Protein AF-A0A534XWC6-F1 (afdb_monomer_lite)

Foldseek 3Di:
DVVVVVVVVVVVVVVVVVVVLCPDPNSLVVVVVVCVVVVPDDPPDRCVCVVVPCPVPPPPPPPPDDDPDDDPLLVQLVVQLVVLVPDDPVLSVVLCVLQVHPDSHSVSSSVQLVVLCVVLVASLLSVCCSRVNNVLSNQLCVVQHRPDHNVSSVVRGD

Radius of gyration: 30.11 Å; chains: 1; bounding box: 54×59×79 Å

Structure (mmCIF, N/CA/C/O backbone):
data_AF-A0A534XWC6-F1
#
_entry.id   AF-A0A534XWC6-F1
#
loop_
_atom_site.group_PDB
_atom_site.id
_atom_site.type_symbol
_atom_site.label_atom_id
_atom_site.label_alt_id
_atom_site.label_comp_id
_atom_site.label_asym_id
_atom_site.label_entity_id
_atom_site.label_seq_id
_atom_site.pdbx_PDB_ins_code
_atom_site.Cartn_x
_atom_site.Cartn_y
_atom_site.Cartn_z
_atom_site.occupancy
_atom_site.B_iso_or_equiv
_atom_site.auth_seq_id
_atom_site.auth_comp_id
_atom_site.auth_asym_id
_atom_site.auth_atom_id
_atom_site.pdbx_PDB_model_num
ATOM 1 N N . MET A 1 1 ? 12.634 -41.604 -62.484 1.00 58.41 1 MET A N 1
ATOM 2 C CA . MET A 1 1 ? 11.997 -41.350 -61.167 1.00 58.41 1 MET A CA 1
ATOM 3 C C . MET A 1 1 ? 12.895 -41.653 -59.957 1.00 58.41 1 MET A C 1
ATOM 5 O O . MET A 1 1 ? 12.943 -40.823 -59.062 1.00 58.41 1 MET A O 1
ATOM 9 N N . ARG A 1 2 ? 13.667 -42.758 -59.920 1.00 68.75 2 ARG A N 1
ATOM 10 C CA . ARG A 1 2 ? 14.588 -43.092 -58.799 1.00 68.75 2 ARG A CA 1
ATOM 11 C C . ARG A 1 2 ? 15.623 -42.005 -58.445 1.00 68.75 2 ARG A C 1
ATOM 13 O O . ARG A 1 2 ? 15.817 -41.724 -57.271 1.00 68.75 2 ARG A O 1
ATOM 20 N N . ARG A 1 3 ? 16.253 -41.367 -59.442 1.00 71.06 3 ARG A N 1
ATOM 21 C CA . ARG A 1 3 ? 17.263 -40.309 -59.212 1.00 71.06 3 ARG A CA 1
ATOM 22 C C . ARG A 1 3 ? 16.679 -39.038 -58.584 1.00 71.06 3 ARG A C 1
ATOM 24 O O . ARG A 1 3 ? 17.297 -38.468 -57.701 1.00 71.06 3 ARG A O 1
ATOM 31 N N . VAL A 1 4 ? 15.473 -38.636 -58.994 1.00 74.56 4 VAL A N 1
ATOM 32 C CA . VAL A 1 4 ? 14.777 -37.464 -58.425 1.00 74.56 4 VAL A CA 1
ATOM 33 C C . VAL A 1 4 ? 14.404 -37.717 -56.965 1.00 74.56 4 VAL A C 1
ATOM 35 O O . VAL A 1 4 ? 14.615 -36.855 -56.123 1.00 74.56 4 VAL A O 1
ATOM 38 N N . ARG A 1 5 ? 13.939 -38.931 -56.646 1.00 78.00 5 ARG A N 1
ATOM 39 C CA . ARG A 1 5 ? 13.659 -39.342 -55.266 1.00 78.00 5 ARG A CA 1
ATOM 40 C C . ARG A 1 5 ? 14.923 -39.346 -54.399 1.00 78.00 5 ARG A C 1
ATOM 42 O O . ARG A 1 5 ? 14.900 -38.782 -53.323 1.00 78.00 5 ARG A O 1
ATOM 49 N N . SER A 1 6 ? 16.043 -39.853 -54.918 1.00 78.75 6 SER A N 1
ATOM 50 C CA . SER A 1 6 ? 17.332 -39.822 -54.210 1.00 78.75 6 SER A CA 1
ATOM 51 C C . SER A 1 6 ? 17.857 -38.405 -53.947 1.00 78.75 6 SER A C 1
ATOM 53 O O . SER A 1 6 ? 18.494 -38.184 -52.923 1.00 78.75 6 SER A O 1
ATOM 55 N N . LEU A 1 7 ? 17.614 -37.451 -54.854 1.00 85.38 7 LEU A N 1
ATOM 56 C CA . LEU A 1 7 ? 17.985 -36.047 -54.648 1.00 85.38 7 LEU A CA 1
ATOM 57 C C . LEU A 1 7 ? 17.086 -35.370 -53.610 1.00 85.38 7 LEU A C 1
ATOM 59 O O . LEU A 1 7 ? 17.580 -34.603 -52.790 1.00 85.38 7 LEU A O 1
ATOM 63 N N . LEU A 1 8 ? 15.786 -35.678 -53.620 1.00 85.06 8 LEU A N 1
ATOM 64 C CA . LEU A 1 8 ? 14.850 -35.209 -52.599 1.00 85.06 8 LEU A CA 1
ATOM 65 C C . LEU A 1 8 ? 15.201 -35.781 -51.225 1.00 85.06 8 LEU A C 1
ATOM 67 O O . LEU A 1 8 ? 15.266 -35.020 -50.269 1.00 85.06 8 LEU A O 1
ATOM 71 N N . ASP A 1 9 ? 15.505 -37.076 -51.135 1.00 83.00 9 ASP A N 1
ATOM 72 C CA . ASP A 1 9 ? 15.910 -37.723 -49.884 1.00 83.00 9 ASP A CA 1
ATOM 73 C C . ASP A 1 9 ? 17.211 -37.110 -49.338 1.00 83.00 9 ASP A C 1
ATOM 75 O O . ASP A 1 9 ? 17.321 -36.857 -48.140 1.00 83.00 9 ASP A O 1
ATOM 79 N N . LEU A 1 10 ? 18.171 -36.782 -50.213 1.00 87.06 10 LEU A N 1
ATOM 80 C CA . LEU A 1 10 ? 19.401 -36.083 -49.832 1.00 87.06 10 LEU A CA 1
ATOM 81 C C . LEU A 1 10 ? 19.124 -34.649 -49.351 1.00 87.06 10 LEU A C 1
ATOM 83 O O . LEU A 1 10 ? 19.687 -34.216 -48.346 1.00 87.06 10 LEU A O 1
ATOM 87 N N . ALA A 1 11 ? 18.245 -33.918 -50.040 1.00 85.06 11 ALA A N 1
ATOM 88 C CA . ALA A 1 11 ? 17.850 -32.568 -49.650 1.00 85.06 11 ALA A CA 1
ATOM 89 C C . ALA A 1 11 ? 17.108 -32.561 -48.304 1.00 85.06 11 ALA A C 1
ATOM 91 O O . ALA A 1 11 ? 17.394 -31.722 -47.451 1.00 85.06 11 ALA A O 1
ATOM 92 N N . LEU A 1 12 ? 16.208 -33.522 -48.083 1.00 81.94 12 LEU A N 1
ATOM 93 C CA . LEU A 1 12 ? 15.509 -33.715 -46.814 1.00 81.94 12 LEU A CA 1
ATOM 94 C C . LEU A 1 12 ? 16.470 -34.104 -45.690 1.00 81.94 12 LEU A C 1
ATOM 96 O O . LEU A 1 12 ? 16.375 -33.540 -44.604 1.00 81.94 12 LEU A O 1
ATOM 100 N N . ALA A 1 13 ? 17.416 -35.013 -45.939 1.00 83.31 13 ALA A N 1
ATOM 101 C CA . ALA A 1 13 ? 18.436 -35.380 -44.960 1.00 83.31 13 ALA A CA 1
ATOM 102 C C . ALA A 1 13 ? 19.318 -34.177 -44.589 1.00 83.31 13 ALA A C 1
ATOM 104 O O . ALA A 1 13 ? 19.581 -33.939 -43.410 1.00 83.31 13 ALA A O 1
ATOM 105 N N . GLY A 1 14 ? 19.713 -33.372 -45.581 1.00 85.19 14 GLY A N 1
ATOM 106 C CA . GLY A 1 14 ? 20.444 -32.125 -45.364 1.00 85.19 14 GLY A CA 1
ATOM 107 C C . GLY A 1 14 ? 19.643 -31.104 -44.552 1.00 85.19 14 GLY A C 1
ATOM 108 O O . GLY A 1 14 ? 20.167 -30.538 -43.596 1.00 85.19 14 GLY A O 1
ATOM 109 N N . LEU A 1 15 ? 18.360 -30.912 -44.873 1.00 79.62 15 LEU A N 1
ATOM 110 C CA . LEU A 1 15 ? 17.452 -30.032 -44.128 1.00 79.62 15 LEU A CA 1
ATOM 111 C C . LEU A 1 15 ? 17.218 -30.514 -42.691 1.00 79.62 15 LEU A C 1
ATOM 113 O O . LEU A 1 15 ? 17.190 -29.696 -41.774 1.00 79.62 15 LEU A O 1
ATOM 117 N N . ALA A 1 16 ? 17.088 -31.823 -42.478 1.00 76.06 16 ALA A N 1
ATOM 118 C CA . ALA A 1 16 ? 16.918 -32.413 -41.154 1.00 76.06 16 ALA A CA 1
ATOM 119 C C . ALA A 1 16 ? 18.177 -32.237 -40.294 1.00 76.06 16 ALA A C 1
ATOM 121 O O . ALA A 1 16 ? 18.081 -31.847 -39.130 1.00 76.06 16 ALA A O 1
ATOM 122 N N . LEU A 1 17 ? 19.361 -32.451 -40.876 1.00 77.44 17 LEU A N 1
ATOM 123 C CA . LEU A 1 17 ? 20.635 -32.231 -40.194 1.00 77.44 17 LEU A CA 1
ATOM 124 C C . LEU A 1 17 ? 20.857 -30.744 -39.889 1.00 77.44 17 LEU A C 1
ATOM 126 O O . LEU A 1 17 ? 21.298 -30.395 -38.794 1.00 77.44 17 LEU A O 1
ATOM 130 N N . TRP A 1 18 ? 20.486 -29.865 -40.823 1.00 77.56 18 TRP A N 1
ATOM 131 C CA . TRP A 1 18 ? 20.497 -28.420 -40.618 1.00 77.56 18 TRP A CA 1
ATOM 132 C C . TRP A 1 18 ? 19.569 -28.003 -39.477 1.00 77.56 18 TRP A C 1
ATOM 134 O O . TRP A 1 18 ? 19.997 -27.265 -38.597 1.00 77.56 18 TRP A O 1
ATOM 144 N N . ALA A 1 19 ? 18.326 -28.491 -39.452 1.00 74.00 19 ALA A N 1
ATOM 145 C CA . ALA A 1 19 ? 17.368 -28.190 -38.392 1.00 74.00 19 ALA A CA 1
ATOM 146 C C . ALA A 1 19 ? 17.870 -28.682 -37.025 1.00 74.00 19 ALA A C 1
ATOM 148 O O . ALA A 1 19 ? 17.876 -27.917 -36.061 1.00 74.00 19 ALA A O 1
ATOM 149 N N . ALA A 1 20 ? 18.370 -29.919 -36.951 1.00 74.12 20 ALA A N 1
ATOM 150 C CA . ALA A 1 20 ? 18.956 -30.467 -35.731 1.00 74.12 20 ALA A CA 1
ATOM 151 C C . ALA A 1 20 ? 20.117 -29.596 -35.230 1.00 74.12 20 ALA A C 1
ATOM 153 O O . ALA A 1 20 ? 20.136 -29.196 -34.068 1.00 74.12 20 ALA A O 1
ATOM 154 N N . TRP A 1 21 ? 21.040 -29.217 -36.118 1.00 70.50 21 TRP A N 1
ATOM 155 C CA . TRP A 1 21 ? 22.141 -28.318 -35.776 1.00 70.50 21 TRP A CA 1
ATOM 156 C C . TRP A 1 21 ? 21.643 -26.937 -35.332 1.00 70.50 21 TRP A C 1
ATOM 158 O O . TRP A 1 21 ? 22.111 -26.389 -34.334 1.00 70.50 21 TRP A O 1
ATOM 168 N N . TYR A 1 22 ? 20.646 -26.389 -36.026 1.00 70.25 22 TYR A N 1
ATOM 169 C CA . TYR A 1 22 ? 20.083 -25.066 -35.781 1.00 70.25 22 TYR A CA 1
ATOM 170 C C . TYR A 1 22 ? 19.429 -24.937 -34.395 1.00 70.25 22 TYR A C 1
ATOM 172 O O . TYR A 1 22 ? 19.489 -23.855 -33.798 1.00 70.25 22 TYR A O 1
ATOM 180 N N . HIS A 1 23 ? 18.844 -26.023 -33.886 1.00 67.12 23 HIS A N 1
ATOM 181 C CA . HIS A 1 23 ? 18.215 -26.093 -32.565 1.00 67.12 23 HIS A CA 1
ATOM 182 C C . HIS A 1 23 ? 19.169 -26.528 -31.440 1.00 67.12 23 HIS A C 1
ATOM 184 O O . HIS A 1 23 ? 18.772 -26.521 -30.276 1.00 67.12 23 HIS A O 1
ATOM 190 N N . THR A 1 24 ? 20.430 -26.857 -31.741 1.00 72.69 24 THR A N 1
ATOM 191 C CA . THR A 1 24 ? 21.430 -27.151 -30.701 1.00 72.69 24 THR A CA 1
ATOM 192 C C . THR A 1 24 ? 22.077 -25.876 -30.145 1.00 72.69 24 THR A C 1
ATOM 194 O O . THR A 1 24 ? 22.272 -24.897 -30.878 1.00 72.69 24 THR A O 1
ATOM 197 N N . PRO A 1 25 ? 22.491 -25.873 -28.862 1.00 64.19 25 PRO A N 1
ATOM 198 C CA . PRO A 1 25 ? 23.202 -24.741 -28.265 1.00 64.19 25 PRO A CA 1
ATOM 199 C C . PRO A 1 25 ? 24.540 -24.447 -28.965 1.00 64.19 25 PRO A C 1
ATOM 201 O O . PRO A 1 25 ? 24.916 -23.283 -29.107 1.00 64.19 25 PRO A O 1
ATOM 204 N N . ALA A 1 26 ? 25.223 -25.476 -29.481 1.00 71.44 26 ALA A N 1
ATOM 205 C CA . ALA A 1 26 ? 26.450 -25.317 -30.264 1.00 71.44 26 ALA A CA 1
ATOM 206 C C . ALA A 1 26 ? 26.206 -24.530 -31.566 1.00 71.44 26 ALA A C 1
ATOM 208 O O . ALA A 1 26 ? 26.940 -23.587 -31.869 1.00 71.44 26 ALA A O 1
ATOM 209 N N . GLY A 1 27 ? 25.131 -24.843 -32.298 1.00 66.00 27 GLY A N 1
ATOM 210 C CA . GLY A 1 27 ? 24.745 -24.102 -33.500 1.00 66.00 27 GLY A CA 1
ATOM 211 C C . GLY A 1 27 ? 24.368 -22.643 -33.214 1.00 66.00 27 GLY A C 1
ATOM 212 O O . GLY A 1 27 ? 24.702 -21.751 -33.997 1.00 66.00 27 GLY A O 1
ATOM 213 N N . ALA A 1 28 ? 23.737 -22.367 -32.068 1.00 66.25 28 ALA A N 1
ATOM 214 C CA . ALA A 1 28 ? 23.417 -21.003 -31.647 1.00 66.25 28 ALA A CA 1
ATOM 215 C C . ALA A 1 28 ? 24.673 -20.157 -31.376 1.00 66.25 28 ALA A C 1
ATOM 217 O O . ALA A 1 28 ? 24.747 -19.017 -31.842 1.00 66.25 28 ALA A O 1
ATOM 218 N N . LEU A 1 29 ? 25.676 -20.723 -30.696 1.00 69.12 29 LEU A N 1
ATOM 219 C CA . LEU A 1 29 ? 26.953 -20.053 -30.425 1.00 69.12 29 LEU A CA 1
ATOM 220 C C . LEU A 1 29 ? 27.685 -19.678 -31.718 1.00 69.12 29 LEU A C 1
ATOM 222 O O . LEU A 1 29 ? 28.106 -18.532 -31.876 1.00 69.12 29 LEU A O 1
ATOM 226 N N . VAL A 1 30 ? 27.765 -20.603 -32.679 1.00 73.56 30 VAL A N 1
ATOM 227 C CA . VAL A 1 30 ? 28.415 -20.352 -33.976 1.00 73.56 30 VAL A CA 1
ATOM 228 C C . VAL A 1 30 ? 27.728 -19.214 -34.738 1.00 73.56 30 VAL A C 1
ATOM 230 O O . VAL A 1 30 ? 28.415 -18.352 -35.287 1.00 73.56 30 VAL A O 1
ATOM 233 N N . ARG A 1 31 ? 26.388 -19.141 -34.738 1.00 70.06 31 ARG A N 1
ATOM 234 C CA . ARG A 1 31 ? 25.643 -18.040 -35.384 1.00 70.06 31 ARG A CA 1
ATOM 235 C C . ARG A 1 31 ? 25.898 -16.686 -34.726 1.00 70.06 31 ARG A C 1
ATOM 237 O O . ARG A 1 31 ? 26.044 -15.691 -35.423 1.00 70.06 31 ARG A O 1
ATOM 244 N N . VAL A 1 32 ? 25.964 -16.636 -33.397 1.00 67.00 32 VAL A N 1
ATOM 245 C CA . VAL A 1 32 ? 26.224 -15.385 -32.663 1.00 67.00 32 VAL A CA 1
ATOM 246 C C . VAL A 1 32 ? 27.653 -14.895 -32.902 1.00 67.00 32 VAL A C 1
ATOM 248 O O . VAL A 1 32 ? 27.867 -13.703 -33.124 1.00 67.00 32 VAL A O 1
ATOM 251 N N . VAL A 1 33 ? 28.631 -15.805 -32.891 1.00 71.88 33 VAL A N 1
ATOM 252 C CA . VAL A 1 33 ? 30.038 -15.469 -33.148 1.00 71.88 33 VAL A CA 1
ATOM 253 C C . VAL A 1 33 ? 30.234 -15.027 -34.597 1.00 71.88 33 VAL A C 1
ATOM 255 O O . VAL A 1 33 ? 30.813 -13.970 -34.831 1.00 71.88 33 VAL A O 1
ATOM 258 N N . SER A 1 34 ? 29.695 -15.766 -35.569 1.00 70.19 34 SER A N 1
ATOM 259 C CA . SER A 1 34 ? 29.767 -15.379 -36.986 1.00 70.19 34 SER A CA 1
ATOM 260 C C . SER A 1 34 ? 29.053 -14.054 -37.257 1.00 70.19 34 SER A C 1
ATOM 262 O O . SER A 1 34 ? 29.628 -13.193 -37.915 1.00 70.19 34 SER A O 1
ATOM 264 N N . ALA A 1 35 ? 27.872 -13.816 -36.679 1.00 67.88 35 ALA A N 1
ATOM 265 C CA . ALA A 1 35 ? 27.178 -12.538 -36.831 1.00 67.88 35 ALA A CA 1
ATOM 266 C C . ALA A 1 35 ? 27.976 -11.352 -36.261 1.00 67.88 35 ALA A C 1
ATOM 268 O O . ALA A 1 35 ? 27.954 -10.264 -36.837 1.00 67.88 35 ALA A O 1
ATOM 269 N N . ARG A 1 36 ? 28.720 -11.561 -35.163 1.00 67.88 36 ARG A N 1
ATOM 270 C CA . ARG A 1 36 ? 29.650 -10.556 -34.625 1.00 67.88 36 ARG A CA 1
ATOM 271 C C . ARG A 1 36 ? 30.856 -10.320 -35.530 1.00 67.88 36 ARG A C 1
ATOM 273 O O . ARG A 1 36 ? 31.229 -9.168 -35.717 1.00 67.88 36 ARG A O 1
ATOM 280 N N . VAL A 1 37 ? 31.453 -11.377 -36.079 1.00 75.62 37 VAL A N 1
ATOM 281 C CA . VAL A 1 37 ? 32.652 -11.286 -36.933 1.00 75.62 37 VAL A CA 1
ATOM 282 C C . VAL A 1 37 ? 32.332 -10.655 -38.290 1.00 75.62 37 VAL A C 1
ATOM 284 O O . VAL A 1 37 ? 33.080 -9.805 -38.758 1.00 75.62 37 VAL A O 1
ATOM 287 N N . PHE A 1 38 ? 31.202 -11.012 -38.900 1.00 79.00 38 PHE A N 1
ATOM 288 C CA . PHE A 1 38 ? 30.777 -10.479 -40.199 1.00 79.00 38 PHE A CA 1
ATOM 289 C C . PHE A 1 38 ? 29.973 -9.173 -40.098 1.00 79.00 38 PHE A C 1
ATOM 291 O O . PHE A 1 38 ? 29.493 -8.667 -41.109 1.00 79.00 38 PHE A O 1
ATOM 298 N N . GLY A 1 39 ? 29.806 -8.616 -38.892 1.00 57.00 39 GLY A N 1
ATOM 299 C CA . GLY A 1 39 ? 29.131 -7.332 -38.676 1.00 57.00 39 GLY A CA 1
ATOM 300 C C . GLY A 1 39 ? 27.652 -7.305 -39.083 1.00 57.00 39 GLY A C 1
ATOM 301 O O . GLY A 1 39 ? 27.062 -6.230 -39.196 1.00 57.00 39 GLY A O 1
ATOM 302 N N . THR A 1 40 ? 27.031 -8.465 -39.304 1.00 61.75 40 THR A N 1
ATOM 303 C CA . THR A 1 40 ? 25.638 -8.569 -39.743 1.00 61.75 40 THR A CA 1
ATOM 304 C C . THR A 1 40 ? 24.702 -8.233 -38.587 1.00 61.75 40 THR A C 1
ATOM 306 O O . THR A 1 40 ? 24.510 -9.032 -37.668 1.00 61.75 40 T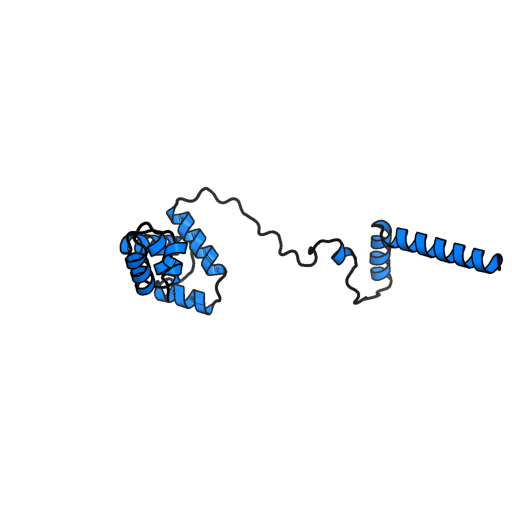HR A O 1
ATOM 309 N N . ARG A 1 41 ? 24.093 -7.046 -38.634 1.00 54.22 41 ARG A N 1
ATOM 310 C CA . ARG A 1 41 ? 23.025 -6.644 -37.715 1.00 54.22 41 ARG A CA 1
ATOM 311 C C . ARG A 1 41 ? 21.701 -7.180 -38.245 1.00 54.22 41 ARG A C 1
ATOM 313 O O . ARG A 1 41 ? 21.188 -6.683 -39.240 1.00 54.22 41 ARG A O 1
ATOM 320 N N . THR A 1 42 ? 21.163 -8.207 -37.598 1.00 56.78 42 THR A N 1
ATOM 321 C CA . THR A 1 42 ? 19.815 -8.705 -37.891 1.00 56.78 42 THR A CA 1
ATOM 322 C C . THR A 1 42 ? 18.810 -8.091 -36.920 1.00 56.78 42 THR A C 1
ATOM 324 O O . THR A 1 42 ? 19.087 -7.976 -35.729 1.00 56.78 42 THR A O 1
ATOM 327 N N . THR A 1 43 ? 17.647 -7.683 -37.428 1.00 53.66 43 THR A N 1
ATOM 328 C CA . THR A 1 43 ? 16.492 -7.241 -36.625 1.00 53.66 43 THR A CA 1
ATOM 329 C C . THR A 1 43 ? 15.631 -8.417 -36.157 1.00 53.66 43 THR A C 1
ATOM 331 O O . THR A 1 43 ? 14.666 -8.224 -35.417 1.00 53.66 43 THR A O 1
ATOM 334 N N . ALA A 1 44 ? 15.962 -9.646 -36.572 1.00 53.91 44 ALA A N 1
ATOM 335 C CA . ALA A 1 44 ? 15.273 -10.844 -36.125 1.00 53.91 44 ALA A CA 1
ATOM 336 C C . ALA A 1 44 ? 15.591 -11.099 -34.646 1.00 53.91 44 ALA A C 1
ATOM 338 O O . ALA A 1 44 ? 16.748 -11.322 -34.284 1.00 53.91 44 ALA A O 1
ATOM 339 N N . ARG A 1 45 ? 14.551 -11.069 -33.799 1.00 50.75 45 ARG A N 1
ATOM 340 C CA . ARG A 1 45 ? 14.640 -11.432 -32.378 1.00 50.75 45 ARG A CA 1
ATOM 341 C C . ARG A 1 45 ? 15.403 -12.759 -32.236 1.00 50.75 45 ARG A C 1
ATOM 343 O O . ARG A 1 45 ? 15.037 -13.725 -32.912 1.00 50.75 45 ARG A O 1
ATOM 350 N N . PRO A 1 46 ? 16.451 -12.832 -31.398 1.00 57.34 46 PRO A N 1
ATOM 351 C CA . PRO A 1 46 ? 17.199 -14.066 -31.212 1.00 57.34 46 PRO A CA 1
ATOM 352 C C . PRO A 1 46 ? 16.235 -15.152 -30.729 1.00 57.34 46 PRO A C 1
ATOM 354 O O . PRO A 1 46 ? 15.530 -14.959 -29.751 1.00 57.34 46 PRO A O 1
ATOM 357 N N . LEU A 1 47 ? 16.190 -16.305 -31.403 1.00 53.53 47 LEU A N 1
ATOM 358 C CA . LEU A 1 47 ? 15.286 -17.419 -31.055 1.00 53.53 47 LEU A CA 1
ATOM 359 C C . LEU A 1 47 ? 15.475 -17.953 -29.628 1.00 53.53 47 LEU A C 1
ATOM 361 O O . LEU A 1 47 ? 14.589 -18.621 -29.100 1.00 53.53 47 LEU A O 1
ATOM 365 N N . LEU A 1 48 ? 16.601 -17.628 -28.987 1.00 51.25 48 LEU A N 1
ATOM 366 C CA . LEU A 1 48 ? 16.783 -17.839 -27.555 1.00 51.25 48 LEU A CA 1
ATOM 367 C C . LEU A 1 48 ? 15.735 -17.091 -26.724 1.00 51.25 48 LEU A C 1
ATOM 369 O O . LEU A 1 48 ? 15.325 -17.653 -25.726 1.00 51.25 48 LEU A O 1
ATOM 373 N N . ALA A 1 49 ? 15.209 -15.946 -27.175 1.00 54.03 49 ALA A N 1
ATOM 374 C CA . ALA A 1 49 ? 14.086 -15.241 -26.549 1.00 54.03 49 ALA A CA 1
ATOM 375 C C . ALA A 1 49 ? 12.804 -16.092 -26.448 1.00 54.03 49 ALA A C 1
ATOM 377 O O . ALA A 1 49 ? 11.971 -15.844 -25.581 1.00 54.03 49 ALA A O 1
ATOM 378 N N . TYR A 1 50 ? 12.637 -17.098 -27.317 1.00 52.66 50 TYR A N 1
ATOM 379 C CA . TYR A 1 50 ? 11.477 -17.999 -27.300 1.00 52.66 50 TYR A CA 1
ATOM 380 C C . TYR A 1 50 ? 11.624 -19.128 -26.266 1.00 52.66 50 TYR A C 1
ATOM 382 O O . TYR A 1 50 ? 10.631 -19.569 -25.697 1.00 52.66 50 TYR A O 1
ATOM 390 N N . TYR A 1 51 ? 12.857 -19.586 -26.013 1.00 52.62 51 TYR A N 1
ATOM 391 C CA . TYR A 1 51 ? 13.168 -20.616 -25.007 1.00 52.62 51 TYR A CA 1
ATOM 392 C C . TYR A 1 51 ? 13.523 -20.032 -23.643 1.00 52.62 51 TYR A C 1
ATOM 394 O O . TYR A 1 51 ? 13.356 -20.681 -22.613 1.00 52.62 51 TYR A O 1
ATOM 402 N N . SER A 1 52 ? 14.006 -18.798 -23.624 1.00 54.06 52 SER A N 1
ATOM 403 C CA . SER A 1 52 ? 14.226 -18.032 -22.421 1.00 54.06 52 SER A CA 1
ATOM 404 C C . SER A 1 52 ? 12.879 -17.454 -22.016 1.00 54.06 52 SER A C 1
ATOM 406 O O . SER A 1 52 ? 12.594 -16.310 -22.344 1.00 54.06 52 SER A O 1
ATOM 408 N N . ALA A 1 53 ? 12.017 -18.273 -21.410 1.00 47.91 53 ALA A N 1
ATOM 409 C CA . ALA A 1 53 ? 10.685 -17.914 -20.922 1.00 47.91 53 ALA A CA 1
ATOM 410 C C . ALA A 1 53 ? 10.648 -16.505 -20.281 1.00 47.91 53 ALA A C 1
ATOM 412 O O . ALA A 1 53 ? 10.845 -16.346 -19.081 1.00 47.91 53 ALA A O 1
ATOM 413 N N . GLY A 1 54 ? 10.465 -15.468 -21.102 1.00 47.28 54 GLY A N 1
ATOM 414 C CA . GLY A 1 54 ? 10.511 -14.066 -20.702 1.00 47.28 54 GLY A CA 1
ATOM 415 C C . GLY A 1 54 ? 11.828 -13.508 -20.130 1.00 47.28 54 GLY A C 1
ATOM 416 O O . GLY A 1 54 ? 11.743 -12.474 -19.478 1.00 47.28 54 GLY A O 1
ATOM 417 N N . THR A 1 55 ? 13.028 -14.088 -20.317 1.00 48.66 55 THR A N 1
ATOM 418 C CA . THR A 1 55 ? 14.236 -13.494 -19.676 1.00 48.66 55 THR A CA 1
ATOM 419 C C . THR A 1 55 ? 14.836 -12.295 -20.415 1.00 48.66 55 THR A C 1
ATOM 421 O O . THR A 1 55 ? 15.516 -11.491 -19.783 1.00 48.66 55 THR A O 1
ATOM 424 N N . GLU A 1 56 ? 14.527 -12.078 -21.698 1.00 46.94 56 GLU A N 1
ATOM 425 C CA . GLU A 1 56 ? 14.677 -10.752 -22.327 1.00 46.94 56 GLU A CA 1
ATOM 426 C C . GLU A 1 56 ? 13.475 -9.877 -21.941 1.00 46.94 56 GLU A C 1
ATOM 428 O O . GLU A 1 56 ? 12.559 -9.636 -22.725 1.00 46.94 56 GLU A O 1
ATOM 433 N N . GLY A 1 57 ? 13.438 -9.485 -20.669 1.00 47.44 57 GLY A N 1
ATOM 434 C CA . GLY A 1 57 ? 12.293 -8.817 -20.048 1.00 47.44 57 GLY A CA 1
ATOM 435 C C . GLY A 1 57 ? 12.040 -9.234 -18.603 1.00 47.44 57 GLY A C 1
ATOM 436 O O . GLY A 1 57 ? 11.150 -8.666 -17.972 1.00 47.44 57 GLY A O 1
ATOM 437 N N . ALA A 1 58 ? 12.823 -10.176 -18.061 1.00 51.03 58 ALA A N 1
ATOM 438 C CA . ALA A 1 58 ? 12.812 -10.468 -16.639 1.00 51.03 58 ALA A CA 1
ATOM 439 C C . ALA A 1 58 ? 13.255 -9.195 -15.921 1.00 51.03 58 ALA A C 1
ATOM 441 O O . ALA A 1 58 ? 14.442 -8.869 -15.867 1.00 51.03 58 ALA A O 1
ATOM 442 N N . GLN A 1 59 ? 12.272 -8.454 -15.403 1.00 50.78 59 GLN A N 1
ATOM 443 C CA . GLN A 1 59 ? 12.490 -7.545 -14.293 1.00 50.78 59 GLN A CA 1
ATOM 444 C C . GLN A 1 59 ? 13.394 -8.298 -13.324 1.00 50.78 59 GLN A C 1
ATOM 446 O O . GLN A 1 59 ? 13.081 -9.439 -12.970 1.00 50.78 59 GLN A O 1
ATOM 451 N N . ALA A 1 60 ? 14.559 -7.720 -13.016 1.00 56.06 60 ALA A N 1
ATOM 452 C CA . ALA A 1 60 ? 15.499 -8.331 -12.090 1.00 56.06 60 ALA A CA 1
ATOM 453 C C . ALA A 1 60 ? 14.693 -8.852 -10.890 1.00 56.06 60 ALA A C 1
ATOM 455 O O . ALA A 1 60 ? 13.861 -8.083 -10.395 1.00 56.06 60 ALA A O 1
ATOM 456 N N . PRO A 1 61 ? 14.847 -10.132 -10.490 1.00 52.78 61 PRO A N 1
ATOM 457 C CA . PRO A 1 61 ? 14.079 -10.679 -9.382 1.00 52.78 61 PRO A CA 1
ATOM 458 C C . PRO A 1 61 ? 14.196 -9.699 -8.224 1.00 52.78 61 PRO A C 1
ATOM 460 O O . PRO A 1 61 ? 15.312 -9.338 -7.840 1.00 52.78 61 PRO A O 1
ATOM 463 N N . GLU A 1 62 ? 13.048 -9.188 -7.771 1.00 56.91 62 GLU A N 1
ATOM 464 C CA . GLU A 1 62 ? 12.990 -8.208 -6.696 1.00 56.91 62 GLU A CA 1
ATOM 465 C C . GLU A 1 62 ? 13.802 -8.786 -5.542 1.00 56.91 62 GLU A C 1
ATOM 467 O O . GLU A 1 62 ? 13.505 -9.873 -5.041 1.00 56.91 62 GLU A O 1
ATOM 472 N N . VAL A 1 63 ? 14.915 -8.130 -5.210 1.00 59.12 63 VAL A N 1
ATOM 473 C CA . VAL A 1 63 ? 15.813 -8.618 -4.171 1.00 59.12 63 VAL A CA 1
ATOM 474 C C . VAL A 1 63 ? 15.042 -8.509 -2.864 1.00 59.12 63 VAL A C 1
ATOM 476 O O . VAL A 1 63 ? 14.936 -7.430 -2.281 1.00 59.12 63 VAL A O 1
ATOM 479 N N . ILE A 1 64 ? 14.480 -9.629 -2.410 1.00 59.16 64 ILE A N 1
ATOM 480 C CA . ILE A 1 64 ? 13.864 -9.734 -1.092 1.00 59.16 64 ILE A CA 1
ATOM 481 C C . ILE A 1 64 ? 15.016 -9.730 -0.089 1.00 59.16 64 ILE A C 1
ATOM 483 O O . ILE A 1 64 ? 15.547 -10.772 0.288 1.00 59.16 64 ILE A O 1
ATOM 487 N N . VAL A 1 65 ? 15.463 -8.533 0.293 1.00 66.62 65 VAL A N 1
ATOM 488 C CA . VAL A 1 65 ? 16.455 -8.367 1.355 1.00 66.62 65 VAL A CA 1
ATOM 489 C C . VAL A 1 65 ? 15.814 -8.884 2.648 1.00 66.62 65 VAL A C 1
ATOM 491 O O . VAL A 1 65 ? 14.773 -8.346 3.043 1.00 66.62 65 VAL A O 1
ATOM 494 N N . PRO A 1 66 ? 16.380 -9.909 3.314 1.00 56.25 66 PRO A N 1
ATOM 495 C CA . PRO A 1 66 ? 15.837 -10.408 4.568 1.00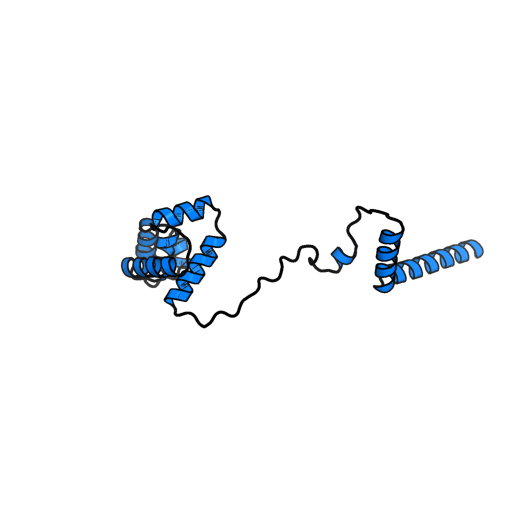 56.25 66 PRO A CA 1
ATOM 496 C C . PRO A 1 66 ? 15.892 -9.285 5.603 1.00 56.25 66 PRO A C 1
ATOM 498 O O . PRO A 1 66 ? 16.959 -8.867 6.051 1.00 56.25 66 PRO A O 1
ATOM 501 N N . ARG A 1 67 ? 14.719 -8.750 5.937 1.00 63.53 67 ARG A N 1
ATOM 502 C CA . ARG A 1 67 ? 14.565 -7.699 6.938 1.00 63.53 67 ARG A CA 1
ATOM 503 C C . ARG A 1 67 ? 14.369 -8.372 8.304 1.00 63.53 67 ARG A C 1
ATOM 505 O O . ARG A 1 67 ? 13.659 -9.378 8.364 1.00 63.53 67 ARG A O 1
ATOM 512 N N . PRO A 1 68 ? 14.980 -7.864 9.392 1.00 73.62 68 PRO A N 1
ATOM 513 C CA . PRO A 1 68 ? 14.702 -8.369 10.733 1.00 73.62 68 PRO A CA 1
ATOM 514 C C . PRO A 1 68 ? 13.192 -8.328 11.019 1.00 73.62 68 PRO A C 1
ATOM 516 O O . PRO A 1 68 ? 12.498 -7.469 10.462 1.00 73.62 68 PRO A O 1
ATOM 519 N N . PRO A 1 69 ? 12.669 -9.236 11.865 1.00 75.25 69 PRO A N 1
ATOM 520 C CA . PRO A 1 69 ? 11.253 -9.256 12.208 1.00 75.25 69 PRO A CA 1
ATOM 521 C C . PRO A 1 69 ? 10.837 -7.888 12.751 1.00 75.25 69 PRO A C 1
ATOM 523 O O . PRO A 1 69 ? 11.360 -7.407 13.756 1.00 75.25 69 PRO A O 1
ATOM 526 N N . LEU A 1 70 ? 9.919 -7.240 12.038 1.00 78.12 70 LEU A N 1
ATOM 527 C CA . LEU A 1 70 ? 9.426 -5.919 12.397 1.00 78.12 70 LEU A CA 1
ATOM 528 C C . LEU A 1 70 ? 8.383 -6.045 13.507 1.00 78.12 70 LEU A C 1
ATOM 530 O O . LEU A 1 70 ? 7.534 -6.938 13.481 1.00 78.12 70 LEU A O 1
ATOM 534 N N . ALA A 1 71 ? 8.400 -5.101 14.450 1.00 83.06 71 ALA A N 1
ATOM 535 C CA . ALA A 1 71 ? 7.285 -4.928 15.372 1.00 83.06 71 ALA A CA 1
ATOM 536 C C . ALA A 1 71 ? 5.981 -4.679 14.577 1.00 83.06 71 ALA A C 1
ATOM 538 O O . ALA A 1 71 ? 6.038 -4.064 13.509 1.00 83.06 71 ALA A O 1
ATOM 539 N N . PRO A 1 72 ? 4.798 -5.087 15.076 1.00 79.56 72 PRO A N 1
ATOM 540 C CA . PRO A 1 72 ? 3.549 -5.002 14.312 1.00 79.56 72 PRO A CA 1
ATOM 541 C C . PRO A 1 72 ? 3.224 -3.609 13.751 1.00 79.56 72 PRO A C 1
ATOM 543 O O . PRO A 1 72 ? 2.702 -3.507 12.645 1.00 79.56 72 PRO A O 1
ATOM 546 N N . ALA A 1 73 ? 3.547 -2.540 14.487 1.00 76.25 73 ALA A N 1
ATOM 547 C CA . ALA A 1 73 ? 3.366 -1.162 14.022 1.00 76.25 73 ALA A CA 1
ATOM 548 C C . ALA A 1 73 ? 4.332 -0.812 12.873 1.00 76.25 73 ALA A C 1
ATOM 550 O O . ALA A 1 73 ? 3.907 -0.357 11.813 1.00 76.25 73 ALA A O 1
ATOM 551 N N . ALA A 1 74 ? 5.615 -1.149 13.030 1.00 83.88 74 ALA A N 1
ATOM 552 C CA . ALA A 1 74 ? 6.630 -0.949 11.998 1.00 83.88 74 ALA A CA 1
ATOM 553 C C . ALA A 1 74 ? 6.346 -1.771 10.726 1.00 83.8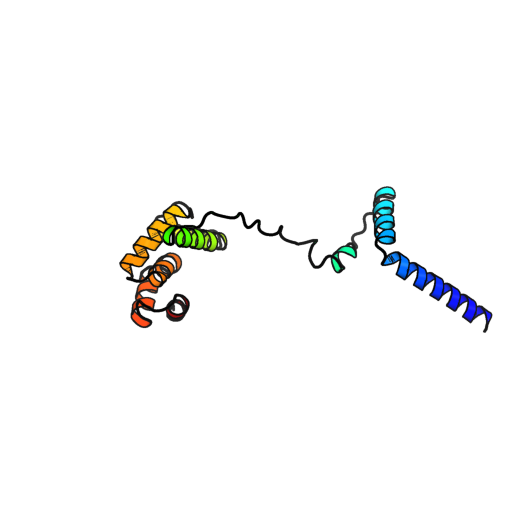8 74 ALA A C 1
ATOM 555 O O . ALA A 1 74 ? 6.599 -1.304 9.616 1.00 83.88 74 ALA A O 1
ATOM 556 N N . ALA A 1 75 ? 5.778 -2.973 10.867 1.00 86.44 75 ALA A N 1
ATOM 557 C CA . ALA A 1 75 ? 5.336 -3.791 9.739 1.00 86.44 75 ALA A CA 1
ATOM 558 C C . ALA A 1 75 ? 4.212 -3.103 8.948 1.00 86.44 75 ALA A C 1
ATOM 560 O O . ALA A 1 75 ? 4.228 -3.109 7.717 1.00 86.44 75 ALA A O 1
ATOM 561 N N . LEU A 1 76 ? 3.273 -2.462 9.647 1.00 86.25 76 LEU A N 1
ATOM 562 C CA . LEU A 1 76 ? 2.181 -1.715 9.032 1.00 86.25 76 LEU A CA 1
ATOM 563 C C . LEU A 1 76 ? 2.693 -0.476 8.282 1.00 86.25 76 LEU A C 1
ATOM 565 O O . LEU A 1 76 ? 2.316 -0.261 7.134 1.00 86.25 76 LEU A O 1
ATOM 569 N N . GLY A 1 77 ? 3.601 0.295 8.891 1.00 89.44 77 GLY A N 1
ATOM 570 C CA . GLY A 1 77 ? 4.246 1.441 8.242 1.00 89.44 77 GLY A CA 1
ATOM 571 C C . GLY A 1 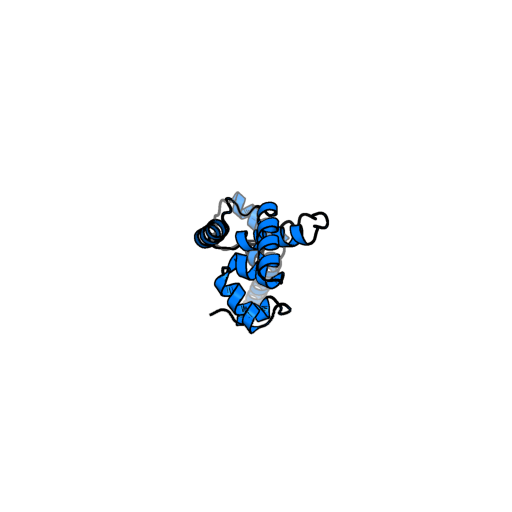77 ? 5.065 1.042 7.011 1.00 89.44 77 GLY A C 1
ATOM 572 O O . GLY A 1 77 ? 4.997 1.699 5.972 1.00 89.44 77 GLY A O 1
ATOM 573 N N . ALA A 1 78 ? 5.776 -0.089 7.077 1.00 88.62 78 ALA A N 1
ATOM 574 C CA . ALA A 1 78 ? 6.484 -0.654 5.929 1.00 88.62 78 ALA A CA 1
ATOM 575 C C . ALA A 1 78 ? 5.522 -1.087 4.809 1.00 88.62 78 ALA A C 1
ATOM 577 O O . ALA A 1 78 ? 5.782 -0.799 3.641 1.00 88.62 78 ALA A O 1
ATOM 578 N N . GLY A 1 79 ? 4.399 -1.725 5.156 1.00 89.19 79 GLY A N 1
ATOM 579 C CA . GLY A 1 79 ? 3.346 -2.088 4.205 1.00 89.19 79 GLY A CA 1
ATOM 580 C C . GLY A 1 79 ? 2.695 -0.866 3.553 1.00 89.19 79 GLY A C 1
ATOM 581 O O . GLY A 1 79 ? 2.538 -0.833 2.335 1.00 89.19 79 GLY A O 1
ATOM 582 N N . ALA A 1 80 ? 2.401 0.176 4.333 1.00 91.50 80 ALA A N 1
ATOM 583 C CA . ALA A 1 80 ? 1.887 1.443 3.821 1.00 91.50 80 ALA A CA 1
ATOM 584 C C . ALA A 1 80 ? 2.893 2.119 2.877 1.00 91.50 80 ALA A C 1
ATOM 586 O O . ALA A 1 80 ? 2.509 2.578 1.806 1.00 91.50 80 ALA A O 1
ATOM 587 N N . SER A 1 81 ? 4.187 2.120 3.217 1.00 92.31 81 SER A N 1
ATOM 588 C CA . SER A 1 81 ? 5.251 2.652 2.353 1.00 92.31 81 SER A CA 1
ATOM 589 C C . SER A 1 81 ? 5.337 1.891 1.023 1.00 92.31 81 SER A C 1
ATOM 591 O O . SER A 1 81 ? 5.406 2.504 -0.044 1.00 92.31 81 SER A O 1
ATOM 593 N N . ALA A 1 82 ? 5.244 0.557 1.067 1.00 90.88 82 ALA A N 1
ATOM 594 C CA . ALA A 1 82 ? 5.227 -0.294 -0.123 1.00 90.88 82 ALA A CA 1
ATOM 595 C C . ALA A 1 82 ? 3.960 -0.109 -0.978 1.00 90.88 82 ALA A C 1
ATOM 597 O O . ALA A 1 82 ? 4.031 -0.152 -2.203 1.00 90.88 82 ALA A O 1
ATOM 598 N N . ALA A 1 83 ? 2.801 0.134 -0.365 1.00 91.81 83 ALA A N 1
ATOM 599 C CA . ALA A 1 83 ? 1.587 0.484 -1.100 1.00 91.81 83 ALA A CA 1
ATOM 600 C C . ALA A 1 83 ? 1.728 1.865 -1.765 1.00 91.81 83 ALA A C 1
ATOM 602 O O . ALA A 1 83 ? 1.450 2.014 -2.952 1.00 91.81 83 ALA A O 1
ATOM 603 N N . MET A 1 84 ? 2.254 2.854 -1.035 1.00 93.31 84 MET A N 1
ATOM 604 C CA . MET A 1 84 ? 2.496 4.214 -1.530 1.00 93.31 84 MET A CA 1
ATOM 605 C C . MET A 1 84 ? 3.495 4.264 -2.695 1.00 93.31 84 MET A C 1
ATOM 607 O O . MET A 1 84 ? 3.390 5.148 -3.545 1.00 93.31 84 MET A O 1
ATOM 611 N N . SER A 1 85 ? 4.460 3.340 -2.770 1.00 92.06 85 SER A N 1
ATOM 612 C CA . SER A 1 85 ? 5.427 3.285 -3.877 1.00 92.06 85 SER A CA 1
ATOM 613 C C . SER A 1 85 ? 4.813 2.818 -5.201 1.00 92.06 85 SER A C 1
ATOM 615 O O . SER A 1 85 ? 5.374 3.106 -6.257 1.00 92.06 85 SER A O 1
ATOM 617 N N . ARG A 1 86 ? 3.654 2.148 -5.152 1.00 91.88 86 ARG A N 1
ATOM 618 C CA . ARG A 1 86 ? 2.919 1.649 -6.325 1.00 91.88 86 ARG A CA 1
ATOM 619 C C . ARG A 1 86 ? 1.885 2.636 -6.872 1.00 91.88 86 ARG A C 1
ATOM 621 O O . ARG A 1 86 ? 1.351 2.402 -7.952 1.00 91.88 86 ARG A O 1
ATOM 628 N N . LEU A 1 87 ? 1.597 3.714 -6.145 1.00 91.06 87 LEU A N 1
ATOM 629 C CA . LEU A 1 87 ? 0.637 4.736 -6.562 1.00 91.06 87 LEU A CA 1
ATOM 630 C C . LEU A 1 87 ? 1.247 5.715 -7.569 1.00 91.06 87 LEU A C 1
ATOM 632 O O . LEU A 1 87 ? 2.458 5.958 -7.585 1.00 91.06 87 LEU A O 1
ATOM 636 N N . ALA A 1 88 ? 0.384 6.339 -8.373 1.00 93.25 88 ALA A N 1
ATOM 637 C CA . ALA A 1 88 ? 0.793 7.446 -9.226 1.00 93.25 88 ALA A CA 1
ATOM 638 C C . ALA A 1 88 ? 1.322 8.621 -8.369 1.00 93.25 88 ALA A C 1
ATOM 640 O O . ALA A 1 88 ? 0.800 8.859 -7.275 1.00 93.25 88 ALA A O 1
ATOM 641 N N . PRO A 1 89 ? 2.312 9.404 -8.845 1.00 92.06 89 PRO A N 1
ATOM 642 C CA . PRO A 1 89 ? 2.910 10.488 -8.058 1.00 92.06 89 PRO A CA 1
ATOM 643 C C . PRO A 1 89 ? 1.890 11.486 -7.492 1.00 92.06 89 PRO A C 1
ATOM 645 O O . PRO A 1 89 ? 1.955 11.809 -6.309 1.00 92.06 89 PRO A O 1
ATOM 648 N N . ALA A 1 90 ? 0.904 11.892 -8.299 1.00 92.56 90 ALA A N 1
ATOM 649 C CA . ALA A 1 90 ? -0.144 12.826 -7.885 1.00 92.56 90 ALA A CA 1
ATOM 650 C C . ALA A 1 90 ? -1.037 12.266 -6.762 1.00 92.56 90 ALA A C 1
ATOM 652 O O . ALA A 1 90 ? -1.435 12.986 -5.847 1.00 92.56 90 ALA A O 1
ATOM 653 N N . GLU A 1 91 ? -1.341 10.968 -6.806 1.00 92.44 91 GLU A N 1
ATOM 654 C CA . GLU A 1 91 ? -2.156 10.307 -5.787 1.00 92.44 91 GLU A CA 1
ATOM 655 C C . GLU A 1 91 ? -1.380 10.155 -4.476 1.00 92.44 91 GLU A C 1
ATOM 657 O O . GLU A 1 91 ? -1.891 10.471 -3.400 1.00 92.44 91 GLU A O 1
ATOM 662 N N . ARG A 1 92 ? -0.103 9.773 -4.574 1.00 94.19 92 ARG A N 1
ATOM 663 C CA . ARG A 1 92 ? 0.811 9.718 -3.433 1.00 94.19 92 ARG A CA 1
ATOM 664 C C . ARG A 1 92 ? 0.935 11.077 -2.744 1.00 94.19 92 ARG A C 1
ATOM 666 O O . ARG A 1 92 ? 0.826 11.147 -1.523 1.00 94.19 92 ARG A O 1
ATOM 673 N N . GLU A 1 93 ? 1.138 12.152 -3.503 1.00 93.56 93 GLU A N 1
ATOM 674 C CA . GLU A 1 93 ? 1.221 13.518 -2.968 1.00 93.56 93 GLU A CA 1
ATOM 675 C C . GLU A 1 93 ? -0.076 13.943 -2.279 1.00 93.56 93 GLU A C 1
ATOM 677 O O . GLU A 1 93 ? -0.033 14.484 -1.175 1.00 93.56 93 GLU A O 1
ATOM 682 N N . ARG A 1 94 ? -1.234 13.624 -2.869 1.00 94.06 94 ARG A N 1
ATOM 683 C CA . ARG A 1 94 ? -2.543 13.898 -2.263 1.00 94.06 94 ARG A CA 1
ATOM 684 C C . ARG A 1 94 ? -2.712 13.195 -0.915 1.00 94.06 94 ARG A C 1
ATOM 686 O O . ARG A 1 94 ? -3.189 13.810 0.040 1.00 94.06 94 ARG A O 1
ATOM 693 N N . ILE A 1 95 ? -2.317 11.925 -0.822 1.00 94.31 95 ILE A N 1
ATOM 694 C CA . ILE A 1 95 ? -2.399 11.144 0.421 1.00 94.31 95 ILE A CA 1
ATOM 695 C C . ILE A 1 95 ? -1.433 11.696 1.476 1.00 94.31 95 ILE A C 1
ATOM 697 O O . ILE A 1 95 ? -1.826 11.850 2.633 1.00 94.31 95 ILE A O 1
ATOM 701 N N . LEU A 1 96 ? -0.196 12.033 1.097 1.00 94.88 96 LEU A N 1
ATOM 702 C CA . LEU A 1 96 ? 0.781 12.630 2.013 1.00 94.88 96 LEU A CA 1
ATOM 703 C C . LEU A 1 96 ? 0.306 13.989 2.538 1.00 94.88 96 LEU A C 1
ATOM 705 O O . LEU A 1 96 ? 0.334 14.214 3.746 1.00 94.88 96 LEU A O 1
ATOM 709 N N . ALA A 1 97 ? -0.201 14.855 1.656 1.00 94.19 97 ALA A N 1
ATOM 710 C CA . ALA A 1 97 ? -0.717 16.171 2.020 1.00 94.19 97 ALA A CA 1
ATOM 711 C C . ALA A 1 97 ? -1.900 16.077 2.994 1.00 94.19 97 ALA A C 1
ATOM 713 O O . ALA A 1 97 ? -1.917 16.783 4.001 1.00 94.19 97 ALA A O 1
ATOM 714 N N . ARG A 1 98 ? -2.851 15.163 2.744 1.00 94.06 98 ARG A N 1
ATOM 715 C CA . ARG A 1 98 ? -4.002 14.930 3.636 1.00 94.06 98 ARG A CA 1
ATOM 716 C C . ARG A 1 98 ? -3.579 14.500 5.041 1.00 94.06 98 ARG A C 1
ATOM 718 O O . ARG A 1 98 ? -4.230 14.868 6.008 1.00 94.06 98 ARG A O 1
ATOM 725 N N . ASN A 1 99 ? -2.510 13.716 5.143 1.00 93.06 99 ASN A N 1
ATOM 726 C CA . ASN A 1 99 ? -1.997 13.203 6.412 1.00 93.06 99 ASN A CA 1
ATOM 727 C C . ASN A 1 99 ? -0.879 14.082 7.008 1.00 93.06 99 ASN A C 1
ATOM 729 O O . ASN A 1 99 ? -0.225 13.669 7.961 1.00 93.06 99 ASN A O 1
ATOM 733 N N . HIS A 1 100 ? -0.636 15.276 6.451 1.00 92.88 100 HIS A N 1
ATOM 734 C CA . HIS A 1 100 ? 0.416 16.209 6.875 1.00 92.88 100 HIS A CA 1
ATOM 735 C C . HIS A 1 100 ? 1.835 15.608 6.902 1.00 92.88 100 HIS A C 1
ATOM 737 O O . HIS A 1 100 ? 2.687 16.012 7.695 1.00 92.88 100 HIS A O 1
ATOM 743 N N . LEU A 1 101 ? 2.111 14.661 6.005 1.00 92.19 101 LEU A N 1
ATOM 744 C CA . LEU A 1 101 ? 3.408 14.006 5.879 1.00 92.19 101 LEU A CA 1
ATOM 745 C C . LEU A 1 101 ? 4.237 14.625 4.753 1.00 92.19 101 LEU A C 1
ATOM 747 O O . LEU A 1 101 ? 3.728 14.963 3.687 1.00 92.19 101 LEU A O 1
ATOM 751 N N . ARG A 1 102 ? 5.551 14.730 4.976 1.00 90.12 102 ARG A N 1
ATOM 752 C CA . ARG A 1 102 ? 6.510 15.212 3.963 1.00 90.12 102 ARG A CA 1
ATOM 753 C C . ARG A 1 102 ? 7.050 14.099 3.067 1.00 90.12 102 ARG A C 1
ATOM 755 O O . ARG A 1 102 ? 7.542 14.376 1.980 1.00 90.12 102 ARG A O 1
ATOM 762 N N . SER A 1 103 ? 7.002 12.851 3.527 1.00 90.75 103 SER A N 1
ATOM 763 C CA . SER A 1 103 ? 7.543 11.696 2.812 1.00 90.75 103 SER A CA 1
ATOM 764 C C . SER A 1 103 ? 6.778 10.420 3.161 1.00 90.75 103 SER A C 1
ATOM 766 O O . SER A 1 103 ? 6.119 10.335 4.195 1.00 90.75 103 SER A O 1
ATOM 768 N N . ALA A 1 104 ? 6.896 9.406 2.302 1.00 91.06 104 ALA A N 1
ATOM 769 C CA . ALA A 1 104 ? 6.353 8.065 2.530 1.00 91.06 104 ALA A CA 1
ATOM 770 C C . ALA A 1 104 ? 7.320 7.173 3.340 1.00 91.06 104 ALA A C 1
ATOM 772 O O . ALA A 1 104 ? 7.435 5.973 3.075 1.00 91.06 104 ALA A O 1
ATOM 773 N N . ALA A 1 105 ? 8.058 7.767 4.285 1.00 89.88 105 ALA A N 1
ATOM 774 C CA . ALA A 1 105 ? 8.977 7.037 5.153 1.00 89.88 105 ALA A CA 1
ATOM 775 C C . ALA A 1 105 ? 8.191 6.086 6.082 1.00 89.88 105 ALA A C 1
ATOM 777 O O . ALA A 1 105 ? 7.198 6.522 6.674 1.00 89.88 105 ALA A O 1
ATOM 778 N N . PRO A 1 106 ? 8.597 4.809 6.221 1.00 88.75 106 PRO A N 1
ATOM 779 C CA . PRO A 1 106 ? 7.859 3.810 6.999 1.00 88.75 106 PRO A CA 1
ATOM 780 C C . PRO A 1 106 ? 7.551 4.224 8.442 1.00 88.75 106 PRO A C 1
ATOM 782 O O . PRO A 1 106 ? 6.491 3.883 8.960 1.00 88.75 106 PRO A O 1
ATOM 785 N N . GLU A 1 107 ? 8.454 4.963 9.081 1.00 88.38 107 GLU A N 1
ATOM 786 C CA . GLU A 1 107 ? 8.354 5.370 10.483 1.00 88.38 107 GLU A CA 1
ATOM 787 C C . GLU A 1 107 ? 7.220 6.385 10.671 1.00 88.38 107 GLU A C 1
ATOM 789 O O . GLU A 1 107 ? 6.300 6.153 11.452 1.00 88.38 107 GLU A O 1
ATOM 794 N N . GLY A 1 108 ? 7.213 7.453 9.866 1.00 89.44 108 GLY A N 1
ATOM 795 C CA . GLY A 1 108 ? 6.147 8.458 9.909 1.00 89.44 108 GLY A CA 1
ATOM 796 C C . GLY A 1 108 ? 4.784 7.891 9.501 1.00 89.44 108 GLY A C 1
ATOM 797 O O . GLY A 1 108 ? 3.755 8.281 10.049 1.00 89.44 108 GLY A O 1
ATOM 798 N N . LEU A 1 109 ? 4.768 6.927 8.575 1.00 92.44 109 LEU A N 1
ATOM 799 C CA . LEU A 1 109 ? 3.546 6.220 8.192 1.00 92.44 109 LEU A CA 1
ATOM 800 C C . LEU A 1 109 ? 3.017 5.331 9.322 1.00 92.44 109 LEU A C 1
ATOM 802 O O . LEU A 1 109 ? 1.811 5.294 9.549 1.00 92.44 109 LEU A O 1
ATOM 806 N N . SER A 1 110 ? 3.901 4.642 10.048 1.00 92.31 110 SER A N 1
ATOM 807 C CA . SER A 1 110 ? 3.526 3.838 11.215 1.00 92.31 110 SER A CA 1
ATOM 808 C C . SER A 1 110 ? 2.828 4.693 12.274 1.00 92.31 110 SER A C 1
ATOM 810 O O . SER A 1 110 ? 1.757 4.314 12.746 1.00 92.31 110 SER A O 1
ATOM 812 N N . ASP A 1 111 ? 3.390 5.856 12.609 1.00 92.38 111 ASP A N 1
ATOM 813 C CA . ASP A 1 111 ? 2.842 6.742 13.642 1.00 92.38 111 ASP A CA 1
ATOM 814 C C . ASP A 1 111 ? 1.463 7.288 13.259 1.00 92.38 111 ASP A C 1
ATOM 816 O O . ASP A 1 111 ? 0.520 7.239 14.054 1.00 9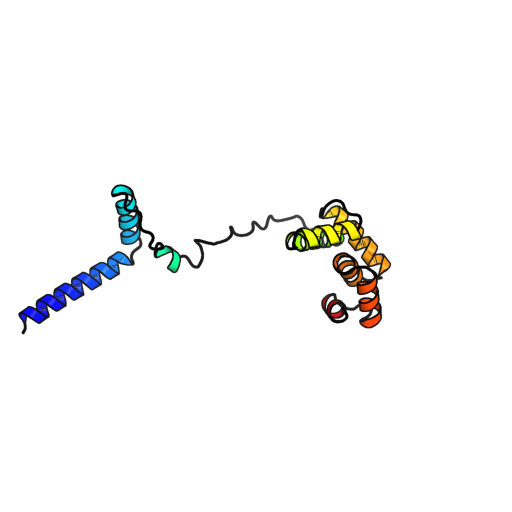2.38 111 ASP A O 1
ATOM 820 N N . VAL A 1 112 ? 1.314 7.746 12.013 1.00 94.19 112 VAL A N 1
ATOM 821 C CA . VAL A 1 112 ? 0.033 8.261 11.516 1.00 94.19 112 VAL A CA 1
ATOM 822 C C . VAL A 1 112 ? -1.027 7.167 11.486 1.00 94.19 112 VAL A C 1
ATOM 824 O O . VAL A 1 112 ? -2.142 7.384 11.959 1.00 94.19 112 VAL A O 1
ATOM 827 N N . VAL A 1 113 ? -0.711 5.977 10.970 1.00 93.69 113 VAL A N 1
ATOM 828 C CA . VAL A 1 113 ? -1.708 4.902 10.907 1.00 93.69 113 VAL A CA 1
ATOM 829 C C . VAL A 1 113 ? -2.049 4.386 12.307 1.00 93.69 113 VAL A C 1
ATOM 831 O O . VAL A 1 113 ? -3.210 4.071 12.564 1.00 93.69 113 VAL A O 1
ATOM 834 N N . ALA A 1 114 ? -1.097 4.354 13.245 1.00 92.50 114 ALA A N 1
ATOM 835 C CA . ALA A 1 114 ? -1.374 4.023 14.643 1.00 92.50 114 ALA A CA 1
ATOM 836 C C . ALA A 1 114 ? -2.326 5.041 15.291 1.00 92.50 114 ALA A C 1
ATOM 838 O O . ALA A 1 114 ? -3.289 4.647 15.954 1.00 92.50 114 ALA A O 1
ATOM 839 N N . HIS A 1 115 ? -2.108 6.335 15.043 1.00 94.19 115 HIS A N 1
ATOM 840 C CA . HIS A 1 115 ? -3.011 7.392 15.490 1.00 94.19 115 HIS A CA 1
ATOM 841 C C . HIS A 1 115 ? -4.410 7.248 14.872 1.00 94.19 115 HIS A C 1
ATOM 843 O O . HIS A 1 115 ? -5.411 7.258 15.581 1.00 94.19 115 HIS A O 1
ATOM 849 N N . LEU A 1 116 ? -4.509 7.028 13.561 1.00 94.06 116 LEU A N 1
ATOM 850 C CA . LEU A 1 116 ? -5.804 6.846 12.900 1.00 94.06 116 LEU A CA 1
ATOM 851 C C . LEU A 1 116 ? -6.530 5.585 13.380 1.00 94.06 116 LEU A C 1
ATOM 853 O O . LEU A 1 116 ? -7.755 5.594 13.509 1.00 94.06 116 LEU A O 1
ATOM 857 N N . SER A 1 117 ? -5.783 4.525 13.688 1.00 93.12 117 SER A N 1
ATOM 858 C CA . SER A 1 117 ? -6.330 3.283 14.238 1.00 93.12 117 SER A CA 1
ATOM 859 C C . SER A 1 117 ? -6.949 3.494 15.618 1.00 93.12 117 SER A C 1
ATOM 861 O O . SER A 1 117 ? -8.001 2.924 15.905 1.00 93.12 117 SER A O 1
ATOM 863 N N . SER A 1 118 ? -6.334 4.325 16.470 1.00 93.25 118 SER A N 1
ATOM 864 C CA . SER A 1 118 ? -6.897 4.646 17.786 1.00 93.25 118 SER A CA 1
ATOM 865 C C . SER A 1 118 ? -8.144 5.525 17.672 1.00 93.25 118 SER A C 1
ATOM 867 O O . SER A 1 118 ? -9.125 5.266 18.365 1.00 93.25 118 SER A O 1
ATOM 869 N N . VAL A 1 119 ? -8.156 6.483 16.738 1.00 93.69 119 VAL A N 1
ATOM 870 C CA . VAL A 1 119 ? -9.323 7.336 16.451 1.00 93.69 119 VAL A CA 1
ATOM 871 C C . VAL A 1 119 ? -10.523 6.515 15.968 1.00 93.69 119 VAL A C 1
ATOM 873 O O . VAL A 1 119 ? -11.642 6.734 16.425 1.00 93.69 119 VAL A O 1
ATOM 876 N N . HIS A 1 120 ? -10.303 5.544 15.078 1.00 91.44 120 HIS A N 1
ATOM 877 C CA . HIS A 1 120 ? -11.382 4.726 14.504 1.00 91.44 120 HIS A CA 1
ATOM 878 C C . HIS A 1 120 ? -11.691 3.465 15.330 1.00 91.44 120 HIS A C 1
ATOM 880 O O . HIS A 1 120 ? -12.639 2.739 15.028 1.00 91.44 120 HIS A O 1
ATOM 886 N N . GLY A 1 121 ? -10.915 3.197 16.386 1.00 90.31 121 GLY A N 1
ATOM 887 C CA . GLY A 1 121 ? -11.082 2.032 17.258 1.00 90.31 121 GLY A CA 1
ATOM 888 C C . GLY A 1 121 ? -10.845 0.689 16.560 1.00 90.31 121 GLY A C 1
ATOM 889 O O . GLY A 1 121 ? -11.344 -0.332 17.030 1.00 90.31 121 GLY A O 1
ATOM 890 N N . SER A 1 122 ? -10.138 0.694 15.429 1.00 91.56 122 SER A N 1
ATOM 891 C CA . SER A 1 122 ? -9.857 -0.471 14.588 1.00 91.56 122 SER A CA 1
ATOM 892 C C . SER A 1 122 ? -8.610 -0.213 13.744 1.00 91.56 122 SER A C 1
ATOM 894 O O . SER A 1 122 ? -8.432 0.889 13.217 1.00 91.56 122 SER A O 1
ATOM 896 N N . ARG A 1 123 ? -7.747 -1.225 13.593 1.00 91.50 123 ARG A N 1
ATOM 897 C CA . ARG A 1 123 ? -6.529 -1.117 12.774 1.00 91.50 123 ARG A CA 1
ATOM 898 C C . ARG A 1 123 ? -6.887 -0.940 11.298 1.00 91.50 123 ARG A C 1
ATOM 900 O O . ARG A 1 123 ? -6.303 -0.113 10.606 1.00 91.50 123 ARG A O 1
ATOM 907 N N . GLU A 1 124 ? -7.870 -1.693 10.838 1.00 93.62 124 GLU A N 1
ATOM 908 C CA . GLU A 1 124 ? -8.366 -1.729 9.470 1.00 93.62 124 GLU A CA 1
ATOM 909 C C . GLU A 1 124 ? -9.036 -0.394 9.129 1.00 93.62 124 GLU A C 1
ATOM 911 O O . GLU A 1 124 ? -8.758 0.186 8.080 1.00 93.62 124 GLU A O 1
ATOM 916 N N . GLY A 1 125 ? -9.804 0.165 10.072 1.00 93.56 125 GLY A N 1
ATOM 917 C CA . GLY A 1 125 ? -10.345 1.522 9.972 1.00 93.56 125 GLY A CA 1
ATOM 918 C C . GLY A 1 125 ? -9.255 2.596 9.880 1.00 93.56 125 GLY A C 1
ATOM 919 O O . GLY A 1 125 ? -9.369 3.516 9.077 1.00 93.56 125 GLY A O 1
ATOM 920 N N . GLY A 1 126 ? -8.161 2.458 10.636 1.00 93.44 126 GLY A N 1
ATOM 921 C CA . GLY A 1 126 ? -7.017 3.371 10.560 1.00 93.44 126 GLY A CA 1
ATOM 922 C C . GLY A 1 126 ? -6.292 3.335 9.210 1.00 93.44 126 GLY A C 1
ATOM 923 O O . GLY A 1 126 ? -5.960 4.384 8.657 1.00 93.44 126 GLY A O 1
ATOM 924 N N . VAL A 1 127 ? -6.089 2.139 8.648 1.00 94.25 127 VAL A N 1
ATOM 925 C CA . VAL A 1 127 ? -5.518 1.963 7.299 1.00 94.25 127 VAL A CA 1
ATOM 926 C C . VAL A 1 127 ? -6.441 2.572 6.244 1.00 94.25 127 VAL A C 1
ATOM 928 O O . VAL A 1 127 ? -5.982 3.314 5.374 1.00 94.25 127 VAL A O 1
ATOM 931 N N . LEU A 1 128 ? -7.745 2.318 6.344 1.00 94.75 128 LEU A N 1
ATOM 932 C CA . LEU A 1 128 ? -8.728 2.890 5.431 1.00 94.75 128 LEU A CA 1
ATOM 933 C C . LEU A 1 128 ? -8.760 4.421 5.527 1.00 94.75 128 LEU A C 1
ATOM 935 O O . LEU A 1 128 ? -8.773 5.101 4.505 1.00 94.75 128 LEU A O 1
ATOM 939 N N . ALA A 1 129 ? -8.683 4.977 6.738 1.00 95.06 129 ALA A N 1
ATOM 940 C CA . ALA A 1 129 ? -8.640 6.420 6.957 1.00 95.06 129 ALA A CA 1
ATOM 941 C C . ALA A 1 129 ? -7.392 7.047 6.328 1.00 95.06 129 ALA A C 1
ATOM 943 O O . ALA A 1 129 ? -7.468 8.122 5.729 1.00 95.06 129 ALA A O 1
ATOM 944 N N . PHE A 1 130 ? -6.256 6.353 6.402 1.00 95.12 130 PHE A N 1
ATOM 945 C CA . PHE A 1 130 ? -5.008 6.823 5.819 1.00 95.12 130 PHE A CA 1
ATOM 946 C C . PHE A 1 130 ? -5.090 6.952 4.290 1.00 95.12 130 PHE A C 1
ATOM 948 O O . PHE A 1 130 ? -4.655 7.977 3.754 1.00 95.12 130 PHE A O 1
ATOM 955 N N . PHE A 1 131 ? -5.673 5.965 3.592 1.00 94.25 131 PHE A N 1
ATOM 956 C CA . PHE A 1 131 ? -5.753 5.918 2.121 1.00 94.25 131 PHE A CA 1
ATOM 957 C C . PHE A 1 131 ? -6.999 6.595 1.532 1.00 94.25 131 PHE A C 1
ATOM 959 O O . PHE A 1 131 ? -6.897 7.318 0.538 1.00 94.25 131 PHE A O 1
ATOM 966 N N . CYS A 1 132 ? -8.158 6.455 2.165 1.00 92.88 132 CYS A N 1
ATOM 967 C CA . CYS A 1 132 ? -9.443 6.941 1.651 1.00 92.88 132 CYS A CA 1
ATOM 968 C C . CYS A 1 132 ? -9.921 8.222 2.354 1.00 92.88 132 CYS A C 1
ATOM 970 O O . CYS A 1 132 ? -10.688 8.989 1.776 1.00 92.88 132 CYS A O 1
ATOM 972 N N . GLY A 1 133 ? -9.379 8.537 3.533 1.00 93.00 133 GLY A N 1
ATOM 973 C CA . GLY A 1 133 ? -9.743 9.706 4.337 1.00 93.00 133 GLY A CA 1
ATOM 974 C C . GLY A 1 133 ? -10.628 9.338 5.529 1.00 93.00 133 GLY A C 1
ATOM 975 O O . GLY A 1 133 ? -11.305 8.312 5.520 1.00 93.00 133 GLY A O 1
ATOM 976 N N . GLY A 1 134 ? -10.618 10.190 6.558 1.00 92.19 134 GLY A N 1
ATOM 977 C CA . GLY A 1 134 ? -11.300 9.920 7.830 1.00 92.19 134 GLY A CA 1
ATOM 978 C C . GLY A 1 134 ? -12.812 9.736 7.696 1.00 92.19 134 GLY A C 1
ATOM 979 O O . GLY A 1 134 ? -13.351 8.785 8.241 1.00 92.19 134 GLY A O 1
ATOM 980 N N . GLU A 1 135 ? -13.490 10.581 6.916 1.00 92.69 135 GLU A N 1
ATOM 981 C CA . GLU A 1 135 ? -14.949 10.488 6.724 1.00 92.69 135 GLU A CA 1
ATOM 982 C C . GLU A 1 135 ? -15.369 9.160 6.076 1.00 92.69 135 GLU A C 1
ATOM 984 O O . GLU A 1 135 ? -16.271 8.481 6.560 1.00 92.69 135 GLU A O 1
ATOM 989 N N . ALA A 1 136 ? -14.666 8.747 5.018 1.00 91.94 136 ALA A N 1
ATOM 990 C CA . ALA A 1 136 ? -14.946 7.494 4.319 1.00 91.94 136 ALA A CA 1
ATOM 991 C C . ALA A 1 136 ? -14.699 6.275 5.221 1.00 91.94 136 ALA A C 1
ATOM 993 O O . ALA A 1 136 ? -15.492 5.335 5.248 1.00 91.94 136 ALA A O 1
ATOM 994 N N . ALA A 1 137 ? -13.621 6.312 6.006 1.00 93.50 137 ALA A N 1
ATOM 995 C CA . ALA A 1 137 ? -13.316 5.251 6.952 1.00 93.50 137 ALA A CA 1
ATOM 996 C C . ALA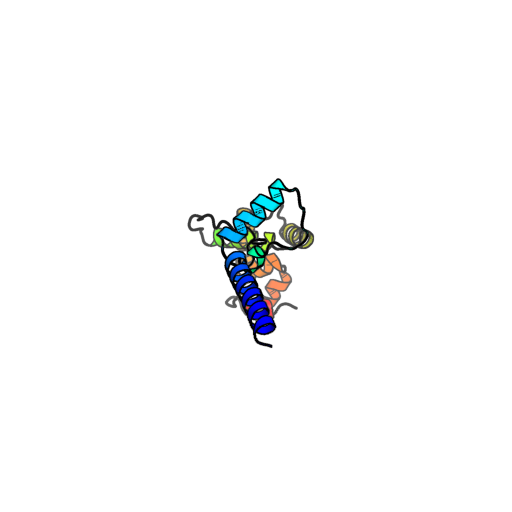 A 1 137 ? -14.317 5.191 8.105 1.00 93.50 137 ALA A C 1
ATOM 998 O O . ALA A 1 137 ? -14.741 4.104 8.488 1.00 93.50 137 ALA A O 1
ATOM 999 N N . ARG A 1 138 ? -14.732 6.345 8.632 1.00 93.69 138 ARG A N 1
ATOM 1000 C CA . ARG A 1 138 ? -15.768 6.431 9.658 1.00 93.69 138 ARG A CA 1
ATOM 1001 C C . ARG A 1 138 ? -17.080 5.836 9.161 1.00 93.69 138 ARG A C 1
ATOM 1003 O O . ARG A 1 138 ? -17.639 4.992 9.852 1.00 93.69 138 ARG A O 1
ATOM 1010 N N . PHE A 1 139 ? -17.513 6.206 7.958 1.00 94.00 139 PHE A N 1
ATOM 1011 C CA . PHE A 1 139 ? -18.716 5.655 7.338 1.00 94.00 139 PHE A CA 1
ATOM 1012 C C . PHE A 1 139 ? -18.649 4.125 7.211 1.00 94.00 139 PHE A C 1
ATOM 1014 O O . PHE A 1 139 ? -19.554 3.420 7.657 1.00 94.00 139 PHE A O 1
ATOM 1021 N N . ALA A 1 140 ? -17.547 3.599 6.669 1.00 93.94 140 ALA A N 1
ATOM 1022 C CA . ALA A 1 140 ? -17.360 2.160 6.508 1.00 93.94 140 ALA A CA 1
ATOM 1023 C C . ALA A 1 140 ? -17.341 1.413 7.856 1.00 93.94 140 ALA A C 1
ATOM 1025 O O . ALA A 1 140 ? -17.974 0.367 7.998 1.00 93.94 140 ALA A O 1
ATOM 1026 N N . VAL A 1 141 ? -16.659 1.962 8.869 1.00 94.00 141 VAL A N 1
ATOM 1027 C CA . VAL A 1 141 ? -16.580 1.371 10.217 1.00 94.00 141 VAL A CA 1
ATOM 1028 C C . VAL A 1 141 ? -17.928 1.412 10.935 1.00 94.00 141 VAL A C 1
ATOM 1030 O O . VAL A 1 141 ? -18.264 0.461 11.640 1.00 94.00 141 VAL A O 1
ATOM 1033 N N . GLU A 1 142 ? -18.712 2.478 10.770 1.00 93.69 142 GLU A N 1
ATOM 1034 C CA . GLU A 1 142 ? -20.063 2.576 11.335 1.00 93.69 142 GLU A CA 1
ATOM 1035 C C . GLU A 1 142 ? -21.013 1.540 10.716 1.00 93.69 142 GLU A C 1
ATOM 1037 O O . GLU A 1 142 ? -21.892 1.027 11.409 1.00 93.69 142 GLU A O 1
ATOM 1042 N N . ARG A 1 143 ? -20.807 1.184 9.443 1.00 93.50 143 ARG A N 1
ATOM 1043 C CA . ARG A 1 143 ? -21.672 0.260 8.705 1.00 93.50 143 ARG A CA 1
ATOM 1044 C C . ARG A 1 143 ? -21.291 -1.215 8.850 1.00 93.50 143 ARG A C 1
ATOM 1046 O O . ARG A 1 143 ? -22.165 -2.033 9.124 1.00 93.50 143 ARG A O 1
ATOM 1053 N N . ALA A 1 144 ? -20.014 -1.557 8.696 1.00 93.06 144 ALA A N 1
ATOM 1054 C CA . ALA A 1 144 ? -19.539 -2.941 8.809 1.00 93.06 144 ALA A CA 1
ATOM 1055 C C . ALA A 1 144 ? -19.143 -3.328 10.249 1.00 93.06 144 ALA A C 1
ATOM 1057 O O . ALA A 1 144 ? -19.102 -4.509 10.592 1.00 93.06 144 ALA A O 1
ATOM 1058 N N . GLY A 1 145 ? -18.874 -2.343 11.110 1.00 89.94 145 GLY A N 1
ATOM 1059 C CA . GLY A 1 145 ? -18.453 -2.538 12.496 1.00 89.94 145 GLY A CA 1
ATOM 1060 C C . GLY A 1 145 ? -16.932 -2.522 12.695 1.00 89.94 145 GLY A C 1
ATOM 1061 O O . GLY A 1 145 ? -16.141 -2.779 11.792 1.00 89.94 145 GLY A O 1
ATOM 1062 N N . ARG A 1 146 ? -16.493 -2.250 13.932 1.00 87.31 146 ARG A N 1
ATOM 1063 C CA . ARG A 1 146 ? -15.064 -2.075 14.286 1.00 87.31 146 ARG A CA 1
ATOM 1064 C C . ARG A 1 146 ? -14.207 -3.340 14.152 1.00 87.31 146 ARG A C 1
ATOM 1066 O O . ARG A 1 146 ? -12.992 -3.233 14.026 1.00 87.31 146 ARG A O 1
ATOM 1073 N N . GLY A 1 147 ? -14.827 -4.518 14.207 1.00 89.38 147 GLY A N 1
ATOM 1074 C CA . GLY A 1 147 ? -14.152 -5.809 14.022 1.00 89.38 147 GLY A CA 1
ATOM 1075 C C . GLY A 1 147 ? -14.129 -6.303 12.573 1.00 89.38 147 GLY A C 1
ATOM 1076 O O . GLY A 1 147 ? -13.650 -7.409 12.332 1.00 89.38 147 GLY A O 1
ATOM 1077 N N . ALA A 1 148 ? -14.682 -5.530 11.634 1.00 90.69 148 ALA A N 1
ATOM 1078 C CA . ALA A 1 148 ? -14.713 -5.886 10.223 1.00 90.69 148 ALA A CA 1
ATOM 1079 C C . ALA A 1 148 ? -13.305 -5.872 9.621 1.00 90.69 148 ALA A C 1
ATOM 1081 O O . ALA A 1 148 ? -12.446 -5.081 10.024 1.00 90.69 148 ALA A O 1
ATOM 1082 N N . ARG A 1 149 ? -13.064 -6.755 8.648 1.00 93.31 149 ARG A N 1
ATOM 1083 C CA . ARG A 1 149 ? -11.780 -6.783 7.947 1.00 93.31 149 ARG A CA 1
ATOM 1084 C C . ARG A 1 149 ? -11.697 -5.640 6.943 1.00 93.31 149 ARG A C 1
ATOM 1086 O O . ARG A 1 149 ? -12.705 -5.036 6.578 1.00 93.31 149 ARG A O 1
ATOM 1093 N N . LEU A 1 150 ? -10.488 -5.358 6.465 1.00 90.38 150 LEU A N 1
ATOM 1094 C CA . LEU A 1 150 ? -10.263 -4.282 5.501 1.00 90.38 150 LEU A CA 1
ATOM 1095 C C . LEU A 1 150 ? -11.093 -4.475 4.221 1.00 90.38 150 LEU A C 1
ATOM 1097 O O . LEU A 1 150 ? -11.587 -3.499 3.668 1.00 90.38 150 LEU A O 1
ATOM 1101 N N . GLU A 1 151 ? -11.286 -5.719 3.777 1.00 92.88 151 GLU A N 1
ATOM 1102 C CA . GLU A 1 151 ? -12.091 -6.045 2.596 1.00 92.88 151 GLU A CA 1
ATOM 1103 C C . GLU A 1 151 ? -13.578 -5.750 2.808 1.00 92.88 151 GLU A C 1
ATOM 1105 O O . GLU A 1 151 ? -14.252 -5.298 1.884 1.00 92.88 151 GLU A O 1
ATOM 1110 N N . ASP A 1 152 ? -14.082 -5.984 4.021 1.00 93.00 152 ASP A N 1
ATOM 1111 C CA . ASP A 1 152 ? -15.468 -5.696 4.385 1.00 93.00 152 ASP A CA 1
ATOM 1112 C C . ASP A 1 152 ? -15.691 -4.183 4.451 1.00 93.00 152 ASP A C 1
ATOM 1114 O O . ASP A 1 152 ? -16.649 -3.675 3.880 1.00 93.00 152 ASP A O 1
ATOM 1118 N N . LEU A 1 153 ? -14.755 -3.444 5.058 1.00 91.62 153 LEU A N 1
ATOM 1119 C CA . LEU A 1 153 ? -14.813 -1.983 5.102 1.00 91.62 153 LEU A CA 1
ATOM 1120 C C . LEU A 1 153 ? -14.704 -1.356 3.703 1.00 91.62 153 LEU A C 1
ATOM 1122 O O . LEU A 1 153 ? -15.402 -0.393 3.400 1.00 91.62 153 LEU A O 1
ATOM 1126 N N . ALA A 1 154 ? -13.856 -1.905 2.830 1.00 90.19 154 ALA A N 1
ATOM 1127 C CA . ALA A 1 154 ? -13.688 -1.410 1.466 1.00 90.19 154 ALA A CA 1
ATOM 1128 C C . ALA A 1 154 ? -14.954 -1.578 0.609 1.00 90.19 154 ALA A C 1
ATOM 1130 O O . ALA A 1 154 ? -15.185 -0.769 -0.285 1.00 90.19 154 ALA A O 1
ATOM 1131 N N . ARG A 1 155 ? -15.788 -2.593 0.881 1.00 92.62 155 ARG A N 1
ATOM 1132 C CA . ARG A 1 155 ? -17.079 -2.787 0.193 1.00 92.62 155 ARG A CA 1
ATOM 1133 C C . ARG A 1 155 ? -18.118 -1.729 0.542 1.00 92.62 155 ARG A C 1
ATOM 1135 O O . ARG A 1 155 ? -19.050 -1.541 -0.230 1.00 92.62 155 ARG A O 1
ATOM 1142 N N . GLU A 1 156 ? -17.961 -1.069 1.684 1.00 91.50 156 GLU A N 1
ATOM 1143 C CA . GLU A 1 156 ? -18.861 -0.008 2.137 1.00 91.50 156 GLU A CA 1
ATOM 1144 C C . GLU A 1 156 ? -18.430 1.383 1.657 1.00 91.50 156 GLU A C 1
ATOM 1146 O O . GLU A 1 156 ? -19.099 2.372 1.959 1.00 91.50 156 GLU A O 1
ATOM 1151 N N . LEU A 1 157 ? -17.318 1.486 0.922 1.00 86.25 157 LEU A N 1
ATOM 1152 C CA . LEU A 1 157 ? -16.922 2.740 0.292 1.00 86.25 157 LEU A CA 1
ATOM 1153 C C . LEU A 1 157 ? -17.864 3.089 -0.879 1.00 86.25 157 LEU A C 1
ATOM 1155 O O . LEU A 1 157 ? -18.321 2.181 -1.577 1.00 86.25 157 LEU A O 1
ATOM 1159 N N . PRO A 1 158 ? -18.150 4.388 -1.091 1.00 72.88 158 PRO A N 1
ATOM 1160 C CA . PRO A 1 158 ? -18.976 4.863 -2.200 1.00 72.88 158 PRO A CA 1
ATOM 1161 C C . PRO A 1 158 ? -18.317 4.693 -3.575 1.00 72.88 158 PRO A C 1
ATOM 1163 O O . PRO A 1 158 ? -17.065 4.714 -3.654 1.00 72.88 158 PRO A O 1
#

Secondary structure (DSSP, 8-state):
-HHHHHHHHHHHHHHHHHHHHHHSHHHHHHHHHHHHHTT----SPPTHHHHTTTTTT---------PPPPPHHHHHHHHHHHHHHTS-HHHHHHHHHHTT-SS--HHHHHHHHHHHHHHHTSHHHHHHHHHH-HHHHHHHHHHH-TT--HHHHHHT--

Sequence (158 aa):
MRRVRSLLDLALAGLALWAAWYHTPAGALVRVVSARVFGTRTTARPLLAYYSAGTEGAQAPEVIVPRPPLAPAAALGAGASAAMSRLAPAERERILARNHLRSAAPEGLSDVVAHLSSVHGSREGGVLAFFCGGEAARFAVERAGRGARLEDLARELP

pLDDT: mean 80.18, std 15.0, range [46.94, 95.12]